Protein AF-A0A0F9RHP2-F1 (afdb_monomer_lite)

Organism: NCBI:txid412755

Sequence (117 aa):
MKATELRIGNLINNNAEVVGIVNGTVYVKPSERSIITSYRYDQLKPIPLTKEWLKKFGFVKSSQDERMWIDDTTGWFMIYEKDEYYKFSTSENVYGKQFNKVHQLQNLYFALTDEEL

Structure (mmCIF, N/CA/C/O backbone):
data_AF-A0A0F9RHP2-F1
#
_entry.id   AF-A0A0F9RHP2-F1
#
loop_
_atom_site.group_PDB
_atom_site.id
_atom_site.type_symbol
_atom_site.label_atom_id
_atom_site.label_alt_id
_atom_site.label_comp_id
_atom_site.label_asym_id
_atom_site.label_entity_id
_atom_site.label_seq_id
_atom_site.pdbx_PDB_ins_code
_atom_site.Cartn_x
_atom_site.Cartn_y
_atom_site.Cartn_z
_atom_site.occupancy
_atom_site.B_iso_or_equiv
_atom_site.auth_seq_id
_atom_site.auth_comp_id
_atom_site.auth_asym_id
_atom_site.auth_atom_id
_atom_site.pdbx_PDB_model_num
ATOM 1 N N . MET A 1 1 ? -6.113 -7.320 -13.273 1.00 50.62 1 MET A N 1
ATOM 2 C CA . MET A 1 1 ? -4.987 -7.460 -12.322 1.00 50.62 1 MET A CA 1
ATOM 3 C C . MET A 1 1 ? -5.539 -7.549 -10.917 1.00 50.62 1 MET A C 1
ATOM 5 O O . MET A 1 1 ? -6.521 -6.874 -10.630 1.00 50.62 1 MET A O 1
ATOM 9 N N . LYS A 1 2 ? -4.969 -8.400 -10.060 1.00 58.19 2 LYS A N 1
ATOM 10 C CA . LYS A 1 2 ? -5.366 -8.457 -8.644 1.00 58.19 2 LYS A CA 1
ATOM 11 C C . LYS A 1 2 ? -4.549 -7.435 -7.855 1.00 58.19 2 LYS A C 1
ATOM 13 O O . LYS A 1 2 ? -3.351 -7.328 -8.077 1.00 58.19 2 LYS A O 1
ATOM 18 N N . ALA A 1 3 ? -5.147 -6.772 -6.863 1.00 57.69 3 ALA A N 1
ATOM 19 C CA . ALA A 1 3 ? -4.438 -5.825 -5.985 1.00 57.69 3 ALA A CA 1
ATOM 20 C C . ALA A 1 3 ? -3.238 -6.444 -5.231 1.00 57.69 3 ALA A C 1
ATOM 22 O O . ALA A 1 3 ? -2.395 -5.740 -4.686 1.00 57.69 3 ALA A O 1
ATOM 23 N N . THR A 1 4 ? -3.139 -7.773 -5.198 1.00 65.75 4 THR A N 1
ATOM 24 C CA . THR A 1 4 ? -2.031 -8.510 -4.582 1.00 65.75 4 THR A CA 1
ATOM 25 C C . THR A 1 4 ? -0.810 -8.694 -5.488 1.00 65.75 4 THR A C 1
ATOM 27 O O . THR A 1 4 ? 0.231 -9.122 -4.992 1.00 65.75 4 THR A O 1
ATOM 30 N N . GLU A 1 5 ? -0.932 -8.425 -6.788 1.00 84.69 5 GLU A N 1
ATOM 31 C CA . GLU A 1 5 ? 0.122 -8.609 -7.796 1.00 84.69 5 GLU A CA 1
ATOM 32 C C . GLU A 1 5 ? 0.926 -7.317 -7.991 1.00 84.69 5 GLU A C 1
ATOM 34 O O . GLU A 1 5 ? 0.404 -6.225 -7.786 1.00 84.69 5 GLU A O 1
ATOM 39 N N . LEU A 1 6 ? 2.197 -7.422 -8.388 1.00 89.50 6 LEU A N 1
ATOM 40 C CA . LEU A 1 6 ? 2.977 -6.242 -8.772 1.00 89.50 6 LEU A CA 1
ATOM 41 C C . LEU A 1 6 ? 2.431 -5.626 -10.067 1.00 89.50 6 LEU A C 1
ATOM 43 O O . LEU A 1 6 ? 2.076 -6.346 -11.002 1.00 89.50 6 LEU A O 1
ATOM 47 N N . ARG A 1 7 ? 2.435 -4.294 -10.136 1.00 91.94 7 ARG A N 1
ATOM 48 C CA . ARG A 1 7 ? 2.105 -3.504 -11.327 1.00 91.94 7 ARG A CA 1
ATOM 49 C C . ARG A 1 7 ? 3.130 -2.410 -11.590 1.00 91.94 7 ARG A C 1
ATOM 51 O O . ARG A 1 7 ? 3.924 -2.074 -10.715 1.00 91.94 7 ARG A O 1
ATOM 58 N N . ILE A 1 8 ? 3.063 -1.838 -12.789 1.00 92.44 8 ILE A N 1
ATOM 59 C CA . ILE A 1 8 ? 3.741 -0.576 -13.109 1.00 92.44 8 ILE A CA 1
ATOM 60 C C . ILE A 1 8 ? 3.291 0.493 -12.101 1.00 92.44 8 ILE A C 1
ATOM 62 O O . ILE A 1 8 ? 2.106 0.529 -11.771 1.00 92.44 8 ILE A O 1
ATOM 66 N N . GLY A 1 9 ? 4.241 1.279 -11.588 1.00 90.88 9 GLY A N 1
ATOM 67 C CA . GLY A 1 9 ? 4.055 2.263 -10.512 1.00 90.88 9 GLY A CA 1
ATOM 68 C C . GLY A 1 9 ? 4.338 1.724 -9.101 1.00 90.88 9 GLY A C 1
ATOM 69 O O . GLY A 1 9 ? 4.542 2.490 -8.164 1.00 90.88 9 GLY A O 1
ATOM 70 N N . ASN A 1 10 ? 4.416 0.399 -8.902 1.00 94.12 10 ASN A N 1
ATOM 71 C CA . ASN A 1 10 ? 4.739 -0.144 -7.578 1.00 94.12 10 ASN A CA 1
ATOM 72 C C . ASN A 1 10 ? 6.207 0.055 -7.201 1.00 94.12 10 ASN A C 1
ATOM 74 O O . ASN A 1 10 ? 7.110 -0.141 -8.014 1.00 94.12 10 ASN A O 1
ATOM 78 N N . LEU A 1 11 ? 6.437 0.323 -5.917 1.00 92.75 11 LEU A N 1
ATOM 79 C CA . LEU A 1 11 ? 7.763 0.332 -5.320 1.00 92.75 11 LEU A CA 1
ATOM 80 C C . LEU A 1 11 ? 8.178 -1.084 -4.913 1.00 92.75 11 LEU A C 1
ATOM 82 O O . LEU A 1 11 ? 7.448 -1.822 -4.245 1.00 92.75 11 LEU A O 1
ATOM 86 N N . ILE A 1 12 ? 9.402 -1.437 -5.284 1.00 87.56 12 ILE A N 1
ATOM 87 C CA . ILE A 1 12 ? 10.088 -2.670 -4.899 1.00 87.56 12 ILE A CA 1
ATOM 88 C C . ILE A 1 12 ? 11.454 -2.337 -4.272 1.00 87.56 12 ILE A C 1
ATOM 90 O O . ILE A 1 12 ? 11.800 -1.164 -4.122 1.00 87.56 12 ILE A O 1
ATOM 94 N N . ASN A 1 13 ? 12.206 -3.364 -3.855 1.00 79.62 13 ASN A N 1
ATOM 95 C CA . ASN A 1 13 ? 13.530 -3.276 -3.215 1.00 79.62 13 ASN A CA 1
ATOM 96 C C . ASN A 1 13 ? 14.332 -2.000 -3.561 1.00 79.62 13 ASN A C 1
ATOM 98 O O . ASN A 1 13 ? 14.507 -1.672 -4.733 1.00 79.62 13 ASN A O 1
ATOM 102 N N . ASN A 1 14 ? 14.885 -1.334 -2.538 1.00 79.19 14 ASN A N 1
ATOM 103 C CA . ASN A 1 14 ? 15.657 -0.085 -2.663 1.00 79.19 14 ASN A CA 1
ATOM 104 C C . ASN A 1 14 ? 14.877 1.095 -3.277 1.00 79.19 14 ASN A C 1
ATOM 106 O O . ASN A 1 14 ? 15.471 1.926 -3.958 1.00 79.19 14 ASN A O 1
ATOM 110 N N . ASN A 1 15 ? 13.563 1.176 -3.038 1.00 81.00 15 ASN A N 1
ATOM 111 C CA . ASN A 1 15 ? 12.685 2.241 -3.546 1.00 81.00 15 ASN A CA 1
ATOM 112 C C . ASN A 1 15 ? 12.719 2.375 -5.078 1.00 81.00 15 ASN A C 1
ATOM 114 O O . ASN A 1 15 ? 12.613 3.478 -5.612 1.00 81.00 15 ASN A O 1
ATOM 118 N N . ALA A 1 16 ? 12.901 1.259 -5.785 1.00 88.06 16 ALA A N 1
ATOM 119 C CA . ALA A 1 16 ? 12.849 1.247 -7.236 1.00 88.06 16 ALA A CA 1
ATOM 120 C C . ALA A 1 16 ? 11.402 1.083 -7.703 1.00 88.06 16 ALA A C 1
ATOM 122 O O . ALA A 1 16 ? 10.675 0.224 -7.206 1.00 88.06 16 ALA A O 1
ATOM 123 N N . GLU A 1 17 ? 10.998 1.899 -8.665 1.00 92.00 17 GLU A N 1
ATOM 124 C CA . GLU A 1 17 ? 9.661 1.877 -9.244 1.00 92.00 17 GLU A CA 1
ATOM 125 C C . GLU A 1 17 ? 9.608 0.877 -10.397 1.00 92.00 17 GLU A C 1
ATOM 127 O O . GLU A 1 17 ? 10.498 0.856 -11.249 1.00 92.00 17 GLU A O 1
ATOM 132 N N . VAL A 1 18 ? 8.568 0.049 -10.449 1.00 93.25 18 VAL A N 1
ATOM 133 C CA . VAL A 1 18 ? 8.310 -0.827 -11.592 1.00 93.25 18 VAL A CA 1
ATOM 134 C C . VAL A 1 18 ? 7.840 0.007 -12.778 1.00 93.25 18 VAL A C 1
ATOM 136 O O . VAL A 1 18 ? 6.790 0.633 -12.723 1.00 93.25 18 VAL A O 1
ATOM 139 N N . VAL A 1 19 ? 8.584 -0.050 -13.880 1.00 94.06 19 VAL A N 1
ATOM 140 C CA . VAL A 1 19 ? 8.287 0.688 -15.120 1.00 94.06 19 VAL A CA 1
ATOM 141 C C . VAL A 1 19 ? 7.884 -0.225 -16.279 1.00 94.06 19 VAL A C 1
ATOM 143 O O . VAL A 1 19 ? 7.436 0.248 -17.318 1.00 94.06 19 VAL A O 1
ATOM 146 N N . GLY A 1 20 ? 8.018 -1.544 -16.120 1.00 93.81 20 GLY A N 1
ATOM 147 C CA . GLY A 1 20 ? 7.579 -2.506 -17.127 1.00 93.81 20 GLY A CA 1
ATOM 148 C C . GLY A 1 20 ? 7.620 -3.947 -16.635 1.00 93.81 20 GLY A C 1
ATOM 149 O O . GLY A 1 20 ? 8.433 -4.300 -15.782 1.00 93.81 20 GLY A O 1
ATOM 150 N N . ILE A 1 21 ? 6.751 -4.792 -17.188 1.00 93.00 21 ILE A N 1
ATOM 151 C CA . ILE A 1 21 ? 6.713 -6.232 -16.910 1.00 93.00 21 ILE A CA 1
ATOM 152 C C . ILE A 1 21 ? 6.506 -6.969 -18.237 1.00 93.00 21 ILE A C 1
ATOM 154 O O . ILE A 1 21 ? 5.489 -6.769 -18.895 1.00 93.00 21 ILE A O 1
ATOM 158 N N . VAL A 1 22 ? 7.457 -7.818 -18.636 1.00 93.75 22 VAL A N 1
ATOM 159 C CA . VAL A 1 22 ? 7.393 -8.599 -19.884 1.00 93.75 22 VAL A CA 1
ATOM 160 C C . VAL A 1 22 ? 7.888 -10.014 -19.615 1.00 93.75 22 VAL A C 1
ATOM 162 O O . VAL A 1 22 ? 9.007 -10.192 -19.148 1.00 93.75 22 VAL A O 1
ATOM 165 N N . ASN A 1 23 ? 7.069 -11.030 -19.905 1.00 91.38 23 ASN A N 1
ATOM 166 C CA . ASN A 1 23 ? 7.440 -12.452 -19.810 1.00 91.38 23 ASN A CA 1
ATOM 167 C C . ASN A 1 23 ? 8.113 -12.863 -18.479 1.00 91.38 23 ASN A C 1
ATOM 169 O O . ASN A 1 23 ? 9.048 -13.659 -18.464 1.00 91.38 23 ASN A O 1
ATOM 173 N N . GLY A 1 24 ? 7.650 -12.314 -17.349 1.00 87.88 24 GLY A N 1
ATOM 174 C CA . GLY A 1 24 ? 8.215 -12.601 -16.022 1.00 87.88 24 GLY A CA 1
ATOM 175 C C . GLY A 1 24 ? 9.492 -11.820 -15.679 1.00 87.88 24 GLY A C 1
ATOM 176 O O . GLY A 1 24 ? 10.048 -12.010 -14.598 1.00 87.88 24 GLY A O 1
ATOM 177 N N . THR A 1 25 ? 9.939 -10.922 -16.554 1.00 92.06 25 THR A N 1
ATOM 178 C CA . THR A 1 25 ? 10.976 -9.924 -16.280 1.00 92.06 25 THR A CA 1
ATOM 179 C C . THR A 1 25 ? 10.328 -8.611 -15.860 1.00 92.06 25 THR A C 1
ATOM 181 O O . THR A 1 25 ? 9.399 -8.134 -16.509 1.00 92.06 25 THR A O 1
ATOM 184 N N . VAL A 1 26 ? 10.827 -8.023 -14.776 1.00 92.94 26 VAL A N 1
ATOM 185 C CA . VAL A 1 26 ? 10.378 -6.746 -14.222 1.00 92.94 26 VAL A CA 1
ATOM 186 C C . VAL A 1 26 ? 11.478 -5.714 -14.427 1.00 92.94 26 VAL A C 1
ATOM 188 O O . VAL A 1 26 ? 12.607 -5.909 -13.976 1.00 92.94 26 VAL A O 1
ATOM 191 N N . TYR A 1 27 ? 11.145 -4.626 -15.107 1.00 93.38 27 TYR A N 1
ATOM 192 C CA . TYR A 1 27 ? 12.017 -3.483 -15.344 1.00 93.38 27 TYR A CA 1
ATOM 193 C C . TYR A 1 27 ? 11.729 -2.424 -14.302 1.00 93.38 27 TYR A C 1
ATOM 195 O O . TYR A 1 27 ? 10.565 -2.074 -14.090 1.00 93.38 27 TYR A O 1
ATOM 203 N N . VAL A 1 28 ? 12.777 -1.910 -13.666 1.00 91.69 28 VAL A N 1
ATOM 204 C CA . VAL A 1 28 ? 12.638 -0.928 -12.597 1.00 91.69 28 VAL A CA 1
ATOM 205 C C . VAL A 1 28 ? 13.551 0.268 -12.772 1.00 91.69 28 VAL A C 1
ATOM 207 O O . VAL A 1 28 ? 14.659 0.160 -13.301 1.00 91.69 28 VAL A O 1
ATOM 210 N N . LYS A 1 29 ? 13.076 1.412 -12.289 1.00 91.19 29 LYS A N 1
ATOM 211 C CA . LYS A 1 29 ? 13.799 2.675 -12.249 1.00 91.19 29 LYS A CA 1
ATOM 212 C C . LYS A 1 29 ? 14.092 3.028 -10.785 1.00 91.19 29 LYS A C 1
ATOM 214 O O . LYS A 1 29 ? 13.158 3.302 -10.033 1.00 91.19 29 LYS A O 1
ATOM 219 N N . PRO A 1 30 ? 15.359 2.994 -10.341 1.00 85.00 30 PRO A N 1
ATOM 220 C CA . PRO A 1 30 ? 15.718 3.422 -8.993 1.00 85.00 30 PRO A CA 1
ATOM 221 C C . PRO A 1 30 ? 15.447 4.916 -8.793 1.00 85.00 30 PRO A C 1
ATOM 223 O O . PRO A 1 30 ? 15.713 5.714 -9.689 1.00 85.00 30 PRO A O 1
ATOM 226 N N . SER A 1 31 ? 15.014 5.314 -7.596 1.00 76.44 31 SER A N 1
ATOM 227 C CA . SER A 1 31 ? 14.762 6.726 -7.264 1.00 76.44 31 SER A CA 1
ATOM 228 C C . SER A 1 31 ? 16.002 7.624 -7.394 1.00 76.44 31 SER A C 1
ATOM 230 O O . SER A 1 31 ? 15.881 8.811 -7.673 1.00 76.44 31 SER A O 1
ATOM 232 N N . GLU A 1 32 ? 17.201 7.062 -7.223 1.00 74.88 32 GLU A N 1
ATOM 233 C CA . GLU A 1 32 ? 18.474 7.803 -7.218 1.00 74.88 32 GLU A CA 1
ATOM 234 C C . GLU A 1 32 ? 19.298 7.640 -8.508 1.00 74.88 32 GLU A C 1
ATOM 236 O O . GLU A 1 32 ? 20.397 8.184 -8.615 1.00 74.88 32 GLU A O 1
ATOM 241 N N . ARG A 1 33 ? 18.828 6.857 -9.491 1.00 70.94 33 ARG A N 1
ATOM 242 C CA . ARG A 1 33 ? 19.597 6.560 -10.713 1.00 70.94 33 ARG A CA 1
ATOM 243 C C . ARG A 1 33 ? 18.724 6.618 -11.957 1.00 70.94 33 ARG A C 1
ATOM 245 O O . ARG A 1 33 ? 17.647 6.042 -12.002 1.00 70.94 33 ARG A O 1
ATOM 252 N N . SER A 1 34 ? 19.263 7.195 -13.027 1.00 74.12 34 SER A N 1
ATOM 253 C CA . SER A 1 34 ? 18.587 7.255 -14.333 1.00 74.12 34 SER A CA 1
ATOM 254 C C . SER A 1 34 ? 18.684 5.962 -15.154 1.00 74.12 34 SER A C 1
ATOM 256 O O . SER A 1 34 ? 18.233 5.934 -16.296 1.00 74.12 34 SER A O 1
ATOM 258 N N . ILE A 1 35 ? 19.293 4.900 -14.617 1.00 84.38 35 ILE A N 1
ATOM 259 C CA . ILE A 1 35 ? 19.509 3.642 -15.342 1.00 84.38 35 ILE A CA 1
ATOM 260 C C . ILE A 1 35 ? 18.416 2.649 -14.957 1.00 84.38 35 ILE A C 1
ATOM 262 O O . ILE A 1 35 ? 18.295 2.278 -13.790 1.00 84.38 35 ILE A O 1
ATOM 266 N N . ILE A 1 36 ? 17.661 2.196 -15.957 1.00 88.44 36 ILE A N 1
ATOM 267 C CA . ILE A 1 36 ? 16.694 1.110 -15.804 1.00 88.44 36 ILE A CA 1
ATOM 268 C C . ILE A 1 36 ? 17.457 -0.204 -15.636 1.00 88.44 36 ILE A C 1
ATOM 270 O O . ILE A 1 36 ? 18.333 -0.535 -16.437 1.00 88.44 36 ILE A O 1
ATOM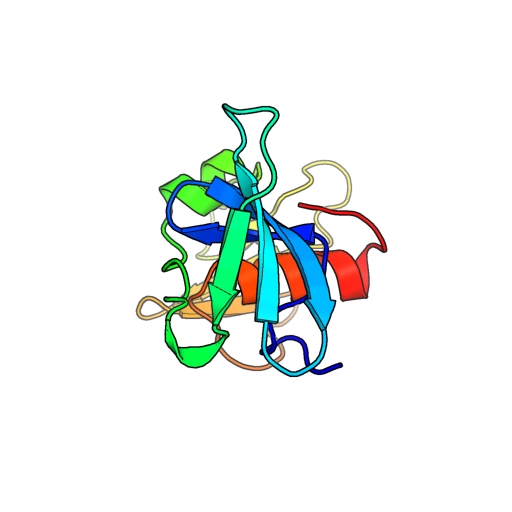 274 N N . THR A 1 37 ? 17.107 -0.967 -14.606 1.00 90.56 37 THR A N 1
ATOM 275 C CA . THR A 1 37 ? 17.603 -2.330 -14.396 1.00 90.56 37 THR A CA 1
ATOM 276 C C . THR A 1 37 ? 16.458 -3.325 -14.515 1.00 90.56 37 THR A C 1
ATOM 278 O O . THR A 1 37 ? 15.286 -2.949 -14.529 1.00 90.56 37 THR A O 1
ATOM 281 N N . SER A 1 38 ? 16.783 -4.611 -14.648 1.00 91.12 38 SER A N 1
ATOM 282 C CA . SER A 1 38 ? 15.771 -5.661 -14.742 1.00 91.12 38 SER A CA 1
ATOM 283 C C . SER A 1 38 ? 16.057 -6.797 -13.773 1.00 91.12 38 SER A C 1
ATOM 285 O O . SER A 1 38 ? 17.215 -7.132 -13.520 1.00 91.12 38 SER A O 1
ATOM 287 N N . TYR A 1 39 ? 14.985 -7.380 -13.252 1.00 89.38 39 TYR A N 1
ATOM 288 C CA . TYR A 1 39 ? 15.000 -8.527 -12.355 1.00 89.38 39 TYR A CA 1
ATOM 289 C C . TYR A 1 39 ? 14.022 -9.570 -12.873 1.00 89.38 39 TYR A C 1
ATOM 291 O O . TYR A 1 39 ? 13.010 -9.237 -13.494 1.00 89.38 39 TYR A O 1
ATOM 299 N N . ARG A 1 40 ? 14.278 -10.845 -12.591 1.00 90.88 40 ARG A N 1
ATOM 300 C CA . ARG A 1 40 ? 13.219 -11.844 -12.732 1.00 90.88 40 ARG A CA 1
ATOM 301 C C . ARG A 1 40 ? 12.200 -11.649 -11.610 1.00 90.88 40 ARG A C 1
ATOM 303 O O . ARG A 1 40 ? 12.566 -11.306 -10.488 1.00 90.88 40 ARG A O 1
ATOM 310 N N . TYR A 1 41 ? 10.927 -11.888 -11.901 1.00 87.25 41 TYR A N 1
ATOM 311 C CA . TYR A 1 41 ? 9.840 -11.735 -10.932 1.00 87.25 41 TYR A CA 1
ATOM 312 C C . TYR A 1 41 ? 10.070 -12.565 -9.657 1.00 87.25 41 TYR A C 1
ATOM 314 O O . TYR A 1 41 ? 9.828 -12.088 -8.554 1.00 87.25 41 TYR A O 1
ATOM 322 N N . ASP A 1 42 ? 10.609 -13.779 -9.803 1.00 87.31 42 ASP A N 1
ATOM 323 C CA . ASP A 1 42 ? 10.944 -14.695 -8.702 1.00 87.31 42 ASP A CA 1
ATOM 324 C C . ASP A 1 42 ? 12.091 -14.200 -7.796 1.00 87.31 42 ASP A C 1
ATOM 326 O O . ASP A 1 42 ? 12.255 -14.695 -6.681 1.00 87.31 42 ASP A O 1
ATOM 330 N N . GLN A 1 43 ? 12.861 -13.200 -8.232 1.00 86.88 43 GLN A N 1
ATOM 331 C CA . GLN A 1 43 ? 13.931 -12.579 -7.446 1.00 86.88 43 GLN A CA 1
ATOM 332 C C . GLN A 1 43 ? 13.442 -11.384 -6.621 1.00 86.88 43 GLN A C 1
ATOM 334 O O . GLN A 1 43 ? 14.154 -10.910 -5.729 1.00 86.88 43 GLN A O 1
ATOM 339 N N . LEU A 1 44 ? 12.243 -10.872 -6.911 1.00 86.38 44 LEU A N 1
ATOM 340 C CA . LEU A 1 44 ? 11.700 -9.716 -6.219 1.00 86.38 44 LEU A CA 1
ATOM 341 C C . LEU A 1 44 ? 11.140 -10.112 -4.859 1.00 86.38 44 LEU A C 1
ATOM 343 O O . LEU A 1 44 ? 10.373 -11.062 -4.716 1.00 86.38 44 LEU A O 1
ATOM 347 N N . LYS A 1 45 ? 11.508 -9.329 -3.844 1.00 82.88 45 LYS A N 1
ATOM 348 C CA . LYS A 1 45 ? 10.967 -9.470 -2.494 1.00 82.88 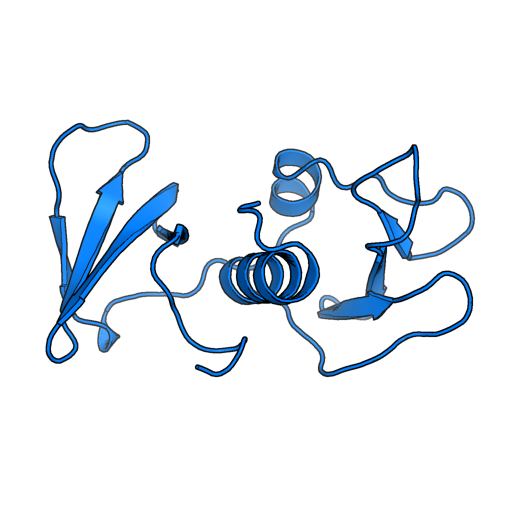45 LYS A CA 1
ATOM 349 C C . LYS A 1 45 ? 9.989 -8.325 -2.234 1.00 82.88 45 LYS A C 1
ATOM 351 O O . LYS A 1 45 ? 10.366 -7.169 -2.421 1.00 82.88 45 LYS A O 1
ATOM 356 N N . PRO A 1 46 ? 8.749 -8.616 -1.807 1.00 86.38 46 PRO A N 1
ATOM 357 C CA . PRO A 1 46 ? 7.814 -7.580 -1.390 1.00 86.38 46 PRO A CA 1
ATOM 358 C C . PRO A 1 46 ? 8.364 -6.764 -0.218 1.00 86.38 46 PRO A C 1
ATOM 360 O O . PRO A 1 46 ? 8.852 -7.341 0.757 1.00 86.38 46 PRO A O 1
ATOM 363 N N . ILE A 1 47 ? 8.220 -5.439 -0.277 1.00 92.31 47 ILE A N 1
ATOM 364 C CA . ILE A 1 47 ? 8.589 -4.553 0.830 1.00 92.31 47 ILE A CA 1
ATOM 365 C C . ILE A 1 47 ? 7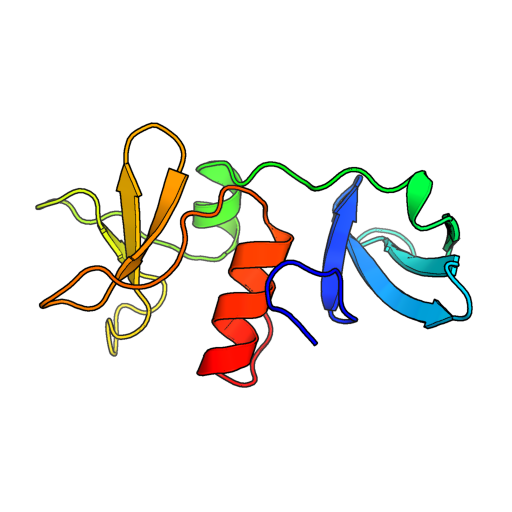.527 -4.679 1.937 1.00 92.31 47 ILE A C 1
ATOM 367 O O . ILE A 1 47 ? 6.343 -4.463 1.654 1.00 92.31 47 ILE A O 1
ATOM 371 N N . PRO A 1 48 ? 7.897 -5.027 3.185 1.00 93.56 48 PRO A N 1
ATOM 372 C CA . PRO A 1 48 ? 6.974 -4.969 4.315 1.00 93.56 48 PRO A CA 1
ATOM 373 C C . PRO A 1 48 ? 6.433 -3.551 4.520 1.00 93.56 48 PRO A C 1
ATOM 375 O O . PRO A 1 48 ? 7.190 -2.582 4.485 1.00 93.56 48 PRO A O 1
ATOM 378 N N . LEU A 1 49 ? 5.129 -3.432 4.755 1.00 94.31 49 LEU A N 1
ATOM 379 C CA . LEU A 1 49 ? 4.482 -2.163 5.060 1.00 94.31 49 LEU A CA 1
ATOM 380 C C . LEU A 1 49 ? 4.720 -1.810 6.531 1.00 94.31 49 LEU A C 1
ATOM 382 O O . LEU A 1 49 ? 4.086 -2.364 7.427 1.00 94.31 49 LEU A O 1
ATOM 386 N N . THR A 1 50 ? 5.662 -0.902 6.774 1.00 93.38 50 THR A N 1
ATOM 387 C CA . THR A 1 50 ? 5.994 -0.403 8.114 1.00 93.38 50 THR A CA 1
ATOM 388 C C . THR A 1 50 ? 5.325 0.946 8.378 1.00 93.38 50 THR A C 1
ATOM 390 O O . THR A 1 50 ? 4.890 1.634 7.455 1.00 93.38 50 THR A O 1
ATOM 393 N N . LYS A 1 51 ? 5.306 1.375 9.644 1.00 91.38 51 LYS A N 1
ATOM 394 C CA . LYS A 1 51 ? 4.806 2.707 10.029 1.00 91.38 51 LYS A CA 1
ATOM 395 C C . LYS A 1 51 ? 5.572 3.846 9.354 1.00 91.38 51 LYS A C 1
ATOM 397 O O . LYS A 1 51 ? 4.978 4.866 9.030 1.00 91.38 51 LYS A O 1
ATOM 402 N N . GLU A 1 52 ? 6.863 3.658 9.086 1.00 93.25 52 GLU A N 1
ATOM 403 C CA . GLU A 1 52 ? 7.675 4.645 8.364 1.00 93.25 52 GLU A CA 1
ATOM 404 C C . GLU A 1 52 ? 7.259 4.782 6.896 1.00 93.25 52 GLU A C 1
ATOM 406 O O . GLU A 1 52 ? 7.240 5.891 6.368 1.00 93.25 52 GLU A O 1
ATOM 411 N N . TRP A 1 53 ? 6.842 3.689 6.250 1.00 93.69 53 TRP A N 1
ATOM 412 C CA . TRP A 1 53 ? 6.253 3.764 4.911 1.00 93.69 53 TRP A CA 1
ATOM 413 C C . TRP A 1 53 ? 4.932 4.524 4.909 1.00 93.69 53 TRP A C 1
ATOM 415 O O . TRP A 1 53 ? 4.733 5.383 4.060 1.00 93.69 53 TRP A O 1
ATOM 425 N N . LEU A 1 54 ? 4.059 4.256 5.881 1.00 93.56 54 LEU A N 1
ATOM 426 C CA . LEU A 1 54 ? 2.782 4.960 6.009 1.00 93.56 54 LEU A CA 1
ATOM 427 C C . LEU A 1 54 ? 2.982 6.468 6.171 1.00 93.56 54 LEU A C 1
ATOM 429 O O . LEU A 1 54 ? 2.383 7.237 5.429 1.00 93.56 54 LEU A O 1
ATOM 433 N N . LYS A 1 55 ? 3.895 6.888 7.056 1.00 92.38 55 LYS A N 1
ATOM 434 C CA . LYS A 1 55 ? 4.264 8.305 7.206 1.00 92.38 55 LYS A CA 1
ATOM 435 C C . LYS A 1 55 ? 4.822 8.897 5.912 1.00 92.38 55 LYS A C 1
ATOM 437 O O . LYS A 1 55 ? 4.469 10.015 5.559 1.00 92.38 55 LYS A O 1
ATOM 442 N N . LYS A 1 56 ? 5.683 8.158 5.200 1.00 91.75 56 LYS A N 1
ATOM 443 C CA . LYS A 1 56 ? 6.263 8.602 3.923 1.00 91.75 56 LYS A CA 1
ATOM 444 C C . LYS A 1 56 ? 5.195 8.826 2.850 1.00 91.75 56 LYS A C 1
ATOM 446 O O . LYS A 1 56 ? 5.333 9.754 2.065 1.00 91.75 56 LYS A O 1
ATOM 451 N N . PHE A 1 57 ? 4.146 8.009 2.848 1.00 92.00 57 PHE A N 1
ATOM 452 C CA . PHE A 1 57 ? 2.984 8.166 1.976 1.00 92.00 57 PHE A CA 1
ATOM 453 C C . PHE A 1 57 ? 1.978 9.212 2.477 1.00 92.00 57 PHE A C 1
ATOM 455 O O . PHE A 1 57 ? 0.944 9.389 1.858 1.00 92.00 57 PHE A O 1
ATOM 462 N N . GLY A 1 58 ? 2.241 9.898 3.593 1.00 91.06 58 GLY A N 1
ATOM 463 C CA . GLY A 1 58 ? 1.349 10.935 4.114 1.00 91.06 58 GLY A CA 1
ATOM 464 C C . GLY A 1 58 ? 0.213 10.425 5.001 1.00 91.06 58 GLY A C 1
ATOM 465 O O . GLY A 1 58 ? -0.656 11.208 5.366 1.00 91.06 58 GLY A O 1
ATOM 466 N N . PHE A 1 59 ? 0.211 9.149 5.406 1.00 92.19 59 PHE A N 1
ATOM 467 C CA . PHE A 1 59 ? -0.784 8.671 6.365 1.00 92.19 59 PHE A CA 1
ATOM 468 C C . PHE A 1 59 ? -0.540 9.247 7.762 1.00 92.19 59 PHE A C 1
ATOM 470 O O . PHE A 1 59 ? 0.551 9.126 8.331 1.00 92.19 59 PHE A O 1
ATOM 477 N N . VAL A 1 60 ? -1.606 9.767 8.358 1.00 90.31 60 VAL A N 1
ATOM 478 C CA . VAL A 1 60 ? -1.666 10.272 9.727 1.00 90.31 60 VAL A CA 1
ATOM 479 C C . VAL A 1 60 ? -2.493 9.311 10.576 1.00 90.31 60 VAL A C 1
ATOM 481 O O . VAL A 1 60 ? -3.523 8.799 10.139 1.00 90.31 60 VAL A O 1
ATOM 484 N N . LYS A 1 61 ? -2.020 9.025 11.794 1.00 88.19 61 LYS A N 1
ATOM 485 C CA . LYS A 1 61 ? -2.733 8.159 12.739 1.00 88.19 61 LYS A CA 1
ATOM 486 C C . LYS A 1 61 ? -3.782 8.956 13.514 1.00 88.19 61 LYS A C 1
ATOM 488 O O . LYS A 1 61 ? -3.480 10.022 14.048 1.00 88.19 61 LYS A O 1
ATOM 493 N N . SER A 1 62 ? -4.973 8.381 13.631 1.00 83.44 62 SER A N 1
ATOM 494 C CA . SER A 1 62 ? -6.035 8.858 14.510 1.00 83.44 62 SER A CA 1
ATOM 495 C C . SER A 1 62 ? -5.591 8.896 15.969 1.00 83.44 62 SER A C 1
ATOM 497 O O . SER A 1 62 ? -4.942 7.976 16.465 1.00 83.44 62 SER A O 1
ATOM 499 N N . SER A 1 63 ? -5.978 9.945 16.694 1.00 82.31 63 SER A N 1
ATOM 500 C CA . SER A 1 63 ? -5.803 10.002 18.150 1.00 82.31 63 SER A CA 1
ATOM 501 C C . SER A 1 63 ? -6.882 9.227 18.914 1.00 82.31 63 SER A C 1
ATOM 503 O O . SER A 1 63 ? -6.739 9.023 20.118 1.00 82.31 63 SER A O 1
ATOM 505 N N . GLN A 1 64 ? -7.958 8.813 18.237 1.00 80.19 64 GLN A N 1
ATOM 506 C CA . GLN A 1 64 ? -9.149 8.235 18.867 1.00 80.19 64 GLN A CA 1
ATOM 507 C C . GLN A 1 64 ? -9.260 6.719 18.671 1.00 80.19 64 GLN A C 1
ATOM 509 O O . GLN A 1 64 ? -9.943 6.054 19.447 1.00 80.19 64 GLN A O 1
ATOM 514 N N . ASP A 1 65 ? -8.608 6.163 17.648 1.00 82.44 65 ASP A N 1
ATOM 515 C CA . ASP A 1 65 ? -8.687 4.745 17.298 1.00 82.44 65 ASP A CA 1
ATOM 516 C C . ASP A 1 65 ? -7.442 4.255 16.527 1.00 82.44 65 ASP A C 1
ATOM 518 O O . ASP A 1 65 ? -6.4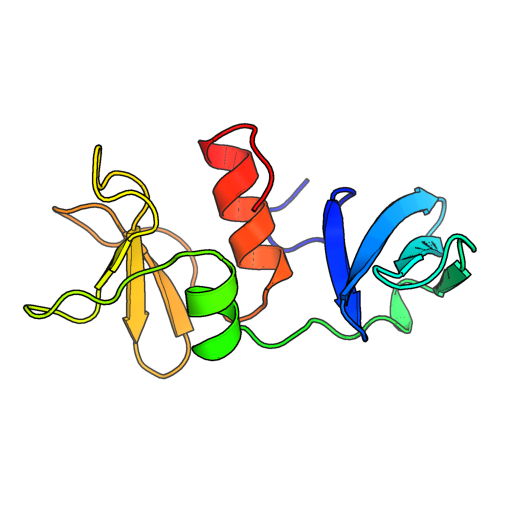51 4.966 16.366 1.00 82.44 65 ASP A O 1
ATOM 522 N N . GLU A 1 66 ? -7.481 3.004 16.058 1.00 85.25 66 GLU A N 1
ATOM 523 C CA . GLU A 1 66 ? -6.409 2.379 15.266 1.00 85.25 66 GLU A CA 1
ATOM 524 C C . GLU A 1 66 ? -6.522 2.668 13.755 1.00 85.25 66 GLU A C 1
ATOM 526 O O . GLU A 1 66 ? -5.973 1.929 12.930 1.00 85.25 66 GLU A O 1
ATOM 531 N N . ARG A 1 67 ? -7.265 3.711 13.357 1.00 86.88 67 ARG A N 1
ATOM 532 C CA . ARG A 1 67 ? -7.363 4.117 11.951 1.00 86.88 67 ARG A CA 1
ATOM 533 C C . ARG A 1 67 ? -6.257 5.096 11.579 1.00 86.88 67 ARG A C 1
ATOM 535 O O . ARG A 1 67 ? -5.744 5.859 12.399 1.00 86.88 67 ARG A O 1
ATOM 542 N N . MET A 1 68 ? -5.909 5.080 10.301 1.00 88.94 68 MET A N 1
ATOM 543 C CA . MET A 1 68 ? -5.013 6.038 9.671 1.00 88.94 68 MET A CA 1
ATOM 544 C C . MET A 1 68 ? -5.651 6.535 8.378 1.00 88.94 68 MET A C 1
ATOM 546 O O . MET A 1 68 ? -6.270 5.742 7.668 1.00 88.94 68 MET A O 1
ATOM 550 N N . TRP A 1 69 ? -5.482 7.812 8.058 1.00 88.81 69 TRP A N 1
ATOM 551 C CA . TRP A 1 69 ? -5.984 8.435 6.829 1.00 88.81 69 TRP A CA 1
ATOM 552 C C . TRP A 1 69 ? -4.857 9.184 6.120 1.00 88.81 69 TRP A C 1
ATOM 554 O O . TRP A 1 69 ? -3.877 9.550 6.758 1.00 88.81 69 TRP A O 1
ATOM 564 N N . ILE A 1 70 ? -4.985 9.391 4.812 1.00 82.56 70 ILE A N 1
ATOM 565 C CA . ILE A 1 70 ? -3.987 10.096 3.983 1.00 82.56 70 ILE A CA 1
ATOM 566 C C . ILE A 1 70 ? -4.420 11.512 3.573 1.00 82.56 70 ILE A C 1
ATOM 568 O O . ILE A 1 70 ? -3.579 12.337 3.238 1.00 82.56 70 ILE A O 1
ATOM 572 N N . ASP A 1 71 ? -5.715 11.821 3.645 1.00 72.19 71 ASP A N 1
ATOM 573 C CA . ASP A 1 71 ? -6.247 13.146 3.323 1.00 72.19 71 ASP A CA 1
ATOM 574 C C . ASP A 1 71 ? -7.087 13.686 4.485 1.00 72.19 71 ASP A C 1
ATOM 576 O O . ASP A 1 71 ? -8.134 13.122 4.814 1.00 72.19 71 ASP A O 1
ATOM 580 N N . ASP A 1 72 ? -6.636 14.794 5.075 1.00 62.06 72 ASP A N 1
ATOM 581 C CA . ASP A 1 72 ? -7.348 15.525 6.131 1.00 62.06 72 ASP A CA 1
ATOM 582 C C . ASP A 1 72 ? -8.645 16.179 5.616 1.00 62.06 72 ASP A C 1
ATOM 584 O O . ASP A 1 72 ? -9.530 16.514 6.404 1.00 62.06 72 ASP A O 1
ATOM 588 N N . THR A 1 73 ? -8.767 16.378 4.299 1.00 58.25 73 THR A N 1
ATOM 589 C CA . THR A 1 73 ? -9.846 17.162 3.683 1.00 58.25 73 THR A CA 1
ATOM 590 C C . THR A 1 73 ? -11.113 16.344 3.476 1.00 58.25 73 THR A C 1
ATOM 592 O O . THR A 1 73 ? -12.216 16.837 3.713 1.00 58.25 73 THR A O 1
ATOM 595 N N . THR A 1 74 ? -10.978 15.092 3.036 1.00 63.47 74 THR A N 1
ATOM 596 C CA . THR A 1 74 ? -12.130 14.223 2.755 1.00 63.47 74 THR A CA 1
ATOM 597 C C . THR A 1 74 ? -12.172 12.966 3.621 1.00 63.47 74 THR A C 1
ATOM 599 O O . THR A 1 74 ? -13.235 12.357 3.735 1.00 63.47 74 THR A O 1
ATOM 602 N N . GLY A 1 75 ? -11.055 12.571 4.254 1.00 66.00 75 GLY A N 1
ATOM 603 C CA . GLY A 1 75 ? -10.992 11.441 5.189 1.00 66.00 75 GLY A CA 1
ATOM 604 C C . GLY A 1 75 ? -11.463 10.102 4.612 1.00 66.00 75 GLY A C 1
ATOM 605 O O . GLY A 1 75 ? -11.739 9.176 5.364 1.00 66.00 75 GLY A O 1
ATOM 606 N N . TRP A 1 76 ? -11.615 9.990 3.291 1.00 76.81 76 TRP A N 1
ATOM 607 C CA . TRP A 1 76 ? -12.328 8.882 2.655 1.00 76.81 76 TRP A CA 1
ATOM 608 C C . TRP A 1 76 ? -11.480 7.617 2.528 1.00 76.81 76 TRP A C 1
ATOM 610 O O . TRP A 1 76 ? -12.002 6.504 2.623 1.00 76.81 76 TRP A O 1
ATOM 620 N N . PHE A 1 77 ? -10.170 7.783 2.334 1.00 88.19 77 PHE A N 1
ATOM 621 C CA . PHE A 1 77 ? -9.230 6.681 2.253 1.00 88.19 77 PHE A CA 1
ATOM 622 C C . PHE A 1 77 ? -8.614 6.447 3.629 1.00 88.19 77 PHE A C 1
ATOM 624 O O . PHE A 1 77 ? -7.667 7.127 4.036 1.00 88.19 77 PHE A O 1
ATOM 631 N N . MET A 1 78 ? -9.160 5.463 4.342 1.00 90.94 78 MET A N 1
ATOM 632 C CA . MET A 1 78 ? -8.638 5.029 5.630 1.00 90.94 78 MET A CA 1
ATOM 633 C C . MET A 1 78 ? -8.153 3.590 5.585 1.00 90.94 78 MET A C 1
ATOM 635 O O . MET A 1 78 ? -8.663 2.732 4.860 1.00 90.94 78 MET A O 1
ATOM 639 N N . ILE A 1 79 ? -7.173 3.315 6.434 1.00 93.38 79 ILE A N 1
ATOM 640 C CA . ILE A 1 79 ? -6.730 1.966 6.750 1.00 93.38 79 ILE A CA 1
ATOM 641 C C . ILE A 1 79 ? -6.834 1.738 8.254 1.00 93.38 79 ILE A C 1
ATOM 643 O O . ILE A 1 79 ? -6.652 2.655 9.047 1.00 93.38 79 ILE A O 1
ATOM 647 N N . TYR A 1 80 ? -7.144 0.510 8.644 1.00 92.69 80 TYR A N 1
ATOM 648 C CA . TYR A 1 80 ? -7.227 0.083 10.037 1.00 92.69 80 TYR A CA 1
ATOM 649 C C . TYR A 1 80 ? -6.066 -0.861 10.354 1.00 92.69 80 TYR A C 1
ATOM 651 O O . TYR A 1 80 ? -5.891 -1.860 9.648 1.00 92.69 80 TYR A O 1
ATOM 659 N N . GLU A 1 81 ? -5.285 -0.544 11.389 1.00 91.06 81 GLU A N 1
ATOM 660 C CA . GLU A 1 81 ? -4.164 -1.357 11.878 1.00 91.06 81 GLU A CA 1
ATOM 661 C C . GLU A 1 81 ? -4.657 -2.376 12.919 1.00 91.06 81 GLU A C 1
ATOM 663 O O . GLU A 1 81 ? -5.323 -2.020 13.891 1.00 91.06 81 GLU A O 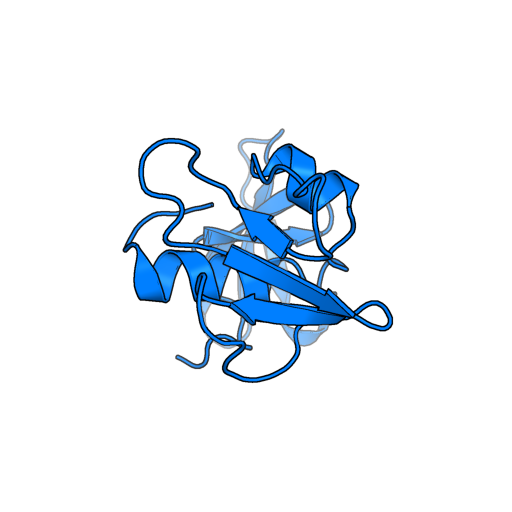1
ATOM 668 N N . LYS A 1 82 ? -4.320 -3.660 12.739 1.00 86.25 82 LYS A N 1
ATOM 669 C CA . LYS A 1 82 ? -4.536 -4.704 13.752 1.00 86.25 82 LYS A CA 1
ATOM 670 C C . LYS A 1 82 ? -3.578 -5.877 13.572 1.00 86.25 82 LYS A C 1
ATOM 672 O O . LYS A 1 82 ? -3.475 -6.422 12.474 1.00 86.25 82 LYS A O 1
ATOM 677 N N . ASP A 1 83 ? -2.943 -6.300 14.666 1.00 85.69 83 ASP A N 1
ATOM 678 C CA . ASP A 1 83 ? -2.066 -7.480 14.733 1.00 85.69 83 ASP A CA 1
ATOM 679 C C . ASP A 1 83 ? -0.964 -7.490 13.647 1.00 85.69 83 ASP A C 1
ATOM 681 O O . ASP A 1 83 ? -0.705 -8.520 13.037 1.00 85.69 83 ASP A O 1
ATOM 685 N N . GLU A 1 84 ? -0.337 -6.335 13.374 1.00 83.19 84 GLU A N 1
ATOM 686 C CA . GLU A 1 84 ? 0.674 -6.121 12.309 1.00 83.19 84 GLU A CA 1
ATOM 687 C C . GLU A 1 84 ? 0.158 -6.213 10.856 1.00 83.19 84 GLU A C 1
ATOM 689 O O . GLU A 1 84 ? 0.939 -6.226 9.899 1.00 83.19 84 GLU A O 1
ATOM 694 N N . TYR A 1 85 ? -1.162 -6.229 10.667 1.00 89.88 85 TYR A N 1
ATOM 695 C CA . TYR A 1 85 ? -1.806 -6.158 9.358 1.00 89.88 85 TYR A CA 1
ATOM 696 C C . TYR A 1 85 ? -2.667 -4.906 9.222 1.00 89.88 85 TYR A C 1
ATOM 698 O O . TYR A 1 85 ? -3.113 -4.311 10.202 1.00 89.88 85 TYR A O 1
ATOM 706 N N . TYR A 1 86 ? -2.957 -4.561 7.971 1.00 93.75 86 TYR A N 1
ATOM 707 C CA . TYR A 1 86 ? -3.824 -3.453 7.604 1.00 93.75 86 TYR A CA 1
ATOM 708 C C . TYR A 1 86 ? -5.039 -3.952 6.830 1.00 93.75 86 TYR A C 1
ATOM 710 O O . TYR A 1 86 ? -4.984 -4.968 6.130 1.00 93.75 86 TYR A O 1
ATOM 718 N N . LYS A 1 87 ? -6.148 -3.228 6.952 1.00 94.19 87 LYS A N 1
ATOM 719 C CA . LYS A 1 87 ? -7.356 -3.400 6.136 1.00 94.19 87 LYS A CA 1
ATOM 720 C C . 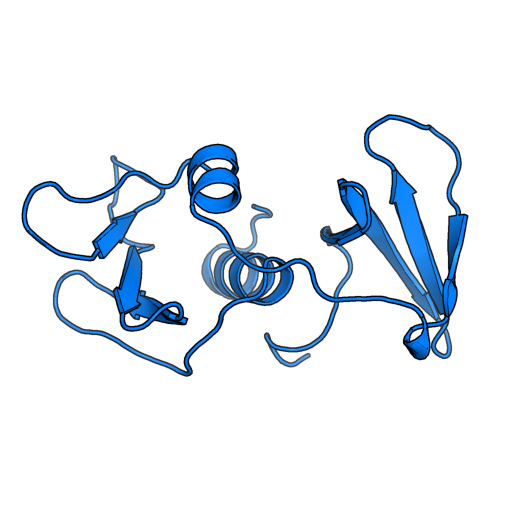LYS A 1 87 ? -7.841 -2.050 5.643 1.00 94.19 87 LYS A C 1
ATOM 722 O O . LYS A 1 87 ? -7.617 -1.049 6.313 1.00 94.19 87 LYS A O 1
ATOM 727 N N . PHE A 1 88 ? -8.544 -2.038 4.514 1.00 92.06 88 PHE A N 1
ATOM 728 C CA . PHE A 1 88 ? -9.277 -0.848 4.097 1.00 92.06 88 PHE A CA 1
ATOM 729 C C . PHE A 1 88 ? -10.372 -0.537 5.117 1.00 92.06 88 PHE A C 1
ATOM 731 O O . PHE A 1 88 ? -11.020 -1.451 5.632 1.00 92.06 88 PHE A O 1
ATOM 738 N N . SER A 1 89 ? -10.598 0.736 5.399 1.00 89.94 89 SER A N 1
ATOM 739 C CA . SER A 1 89 ? -11.652 1.191 6.295 1.00 89.94 89 SER A CA 1
ATOM 740 C C . SER A 1 89 ? -12.331 2.415 5.703 1.00 89.94 89 SER A C 1
ATOM 742 O O . SER A 1 89 ? -11.705 3.228 5.034 1.00 89.94 89 SER A O 1
ATOM 744 N N . THR A 1 90 ? -13.610 2.564 6.011 1.00 83.88 90 THR A N 1
ATOM 745 C CA . THR A 1 90 ? -14.300 3.853 6.028 1.00 83.88 90 THR A CA 1
ATOM 746 C C . THR A 1 90 ? -14.527 4.265 7.486 1.00 83.88 90 THR A C 1
ATOM 748 O O . THR A 1 90 ? -14.114 3.554 8.412 1.00 83.88 90 THR A O 1
ATOM 751 N N . SER A 1 91 ? -15.140 5.428 7.710 1.00 79.50 91 SER A N 1
ATOM 752 C CA . SER A 1 91 ? -15.435 5.942 9.055 1.00 79.50 91 SER A CA 1
ATOM 753 C C . SER A 1 91 ? -16.363 4.993 9.816 1.00 79.50 91 SER A C 1
ATOM 755 O O . SER A 1 91 ? -16.269 4.846 11.033 1.00 79.50 91 SER A O 1
ATOM 757 N N . GLU A 1 92 ? -17.216 4.289 9.077 1.00 80.75 92 GLU A N 1
ATOM 758 C CA . GLU A 1 92 ? -18.249 3.414 9.616 1.00 80.75 92 GLU A CA 1
ATOM 759 C C . GLU A 1 92 ? -17.784 1.963 9.764 1.00 80.75 92 GLU A C 1
ATOM 761 O O . GLU A 1 92 ? -18.147 1.303 10.732 1.00 80.75 92 GLU A O 1
ATOM 766 N N . ASN A 1 93 ? -16.981 1.445 8.827 1.00 86.25 93 ASN A N 1
ATOM 767 C CA . ASN A 1 93 ? -16.737 0.003 8.711 1.00 86.25 93 ASN A CA 1
ATOM 768 C C . ASN A 1 93 ? -15.336 -0.339 8.187 1.00 86.25 93 ASN A C 1
ATOM 770 O O . ASN A 1 93 ? -14.689 0.463 7.522 1.00 86.25 93 ASN A O 1
ATOM 774 N N . VAL A 1 94 ? -14.889 -1.572 8.452 1.00 88.31 94 VAL A N 1
ATOM 775 C CA . VAL A 1 94 ? -13.618 -2.134 7.960 1.00 88.31 94 VAL A CA 1
ATOM 776 C C . VAL A 1 94 ? -13.911 -3.208 6.911 1.00 88.31 94 VAL A C 1
ATOM 778 O O . VAL A 1 94 ? -14.681 -4.134 7.166 1.00 88.31 94 VAL A O 1
ATOM 781 N N . TYR A 1 95 ? -13.264 -3.126 5.750 1.00 87.94 95 TYR A N 1
ATOM 782 C CA . TYR A 1 95 ? -13.550 -3.960 4.584 1.00 87.94 95 TYR A CA 1
ATOM 783 C C . TYR A 1 95 ? -12.309 -4.675 4.038 1.00 87.94 95 TYR A C 1
ATOM 785 O O . TYR A 1 95 ? -11.159 -4.304 4.276 1.00 87.94 95 TYR A O 1
ATOM 793 N N . GLY A 1 96 ? -12.567 -5.699 3.222 1.00 85.00 96 GLY A N 1
ATOM 794 C CA . GLY A 1 96 ? -11.553 -6.333 2.387 1.00 85.00 96 GLY A CA 1
ATOM 795 C C . GLY A 1 96 ? -10.610 -7.294 3.116 1.00 85.00 96 GLY A C 1
ATOM 796 O O . GLY A 1 96 ? -10.805 -7.685 4.272 1.00 85.00 96 GLY A O 1
ATOM 797 N N . LYS A 1 97 ? -9.588 -7.736 2.376 1.00 88.31 97 LYS A N 1
ATOM 798 C CA . LYS A 1 97 ? -8.551 -8.650 2.868 1.00 88.31 97 LYS A CA 1
ATOM 799 C C . LYS A 1 97 ? -7.476 -7.887 3.638 1.00 88.31 97 LYS A C 1
ATOM 801 O O . LYS A 1 97 ? -7.198 -6.731 3.339 1.00 88.31 97 LYS A O 1
ATOM 806 N N . GLN A 1 98 ? -6.850 -8.575 4.590 1.00 92.75 98 GLN A N 1
ATOM 807 C CA . GLN A 1 98 ? -5.653 -8.073 5.259 1.00 92.75 98 GLN A CA 1
ATOM 808 C C . GLN A 1 98 ? -4.494 -7.944 4.269 1.00 92.75 98 GLN A C 1
ATOM 810 O O . GLN A 1 98 ? -4.320 -8.797 3.394 1.00 92.75 98 GLN A O 1
ATOM 815 N N . PHE A 1 99 ? -3.687 -6.906 4.443 1.00 93.38 99 PHE A N 1
ATOM 816 C CA . PHE A 1 99 ? -2.454 -6.686 3.700 1.00 93.38 99 PHE A CA 1
ATOM 817 C C . PHE A 1 99 ? -1.347 -6.178 4.626 1.00 93.38 99 PHE A C 1
ATOM 819 O O . PHE A 1 99 ? -1.611 -5.598 5.676 1.00 93.38 99 PHE A O 1
ATOM 826 N N . ASN A 1 100 ? -0.095 -6.433 4.250 1.00 94.62 100 ASN A N 1
ATOM 827 C CA . ASN A 1 100 ? 1.079 -6.000 5.016 1.00 94.62 100 ASN A CA 1
ATOM 828 C C . ASN A 1 100 ? 2.297 -5.700 4.132 1.00 94.62 100 ASN A C 1
ATOM 830 O O . ASN A 1 100 ? 3.428 -5.673 4.624 1.00 94.62 100 ASN A O 1
ATOM 834 N N . LYS A 1 101 ? 2.090 -5.509 2.823 1.00 94.56 101 LYS A N 1
ATOM 835 C CA . LYS A 1 101 ? 3.133 -5.146 1.857 1.00 94.56 101 LYS A CA 1
ATOM 836 C C . LYS A 1 101 ? 2.837 -3.793 1.222 1.00 94.56 101 LYS A C 1
ATOM 838 O O . LYS A 1 101 ? 1.676 -3.460 0.999 1.00 94.56 101 LYS A O 1
ATOM 843 N N . VAL A 1 102 ? 3.892 -3.048 0.896 1.00 94.75 102 VAL A N 1
ATOM 844 C CA . VAL A 1 102 ? 3.798 -1.708 0.291 1.00 94.75 102 VAL A CA 1
ATOM 845 C C . VAL A 1 102 ? 3.021 -1.737 -1.023 1.00 94.75 102 VAL A C 1
ATOM 847 O O . VAL A 1 102 ? 2.072 -0.977 -1.182 1.00 94.75 102 VAL A O 1
ATOM 850 N N . HIS A 1 103 ? 3.335 -2.673 -1.925 1.00 93.31 103 HIS A N 1
ATOM 851 C CA . HIS A 1 103 ? 2.667 -2.756 -3.228 1.00 93.31 103 HIS A CA 1
ATOM 852 C C . HIS A 1 103 ? 1.158 -3.016 -3.108 1.00 93.31 103 HIS A C 1
ATOM 854 O O . HIS A 1 103 ? 0.384 -2.532 -3.923 1.00 93.31 103 HIS A O 1
ATOM 860 N N . GLN A 1 104 ? 0.716 -3.727 -2.064 1.00 94.31 104 GLN A N 1
ATOM 861 C CA . GLN A 1 104 ? -0.710 -3.970 -1.826 1.00 94.31 104 GLN A CA 1
ATOM 862 C C . GLN A 1 104 ? -1.449 -2.678 -1.454 1.00 94.31 104 GLN A C 1
ATOM 864 O O . GLN A 1 104 ? -2.570 -2.476 -1.915 1.00 94.31 104 GLN A O 1
ATOM 869 N N . LEU A 1 105 ? -0.818 -1.801 -0.663 1.00 94.31 105 LEU A N 1
ATOM 870 C CA . LEU A 1 105 ? -1.369 -0.488 -0.327 1.00 94.31 105 LEU A CA 1
ATOM 871 C C . LEU A 1 105 ? -1.404 0.427 -1.557 1.00 94.31 105 LEU A C 1
ATOM 873 O O . LEU A 1 105 ? -2.445 1.007 -1.839 1.00 94.31 105 LEU A O 1
ATOM 877 N N . GLN A 1 106 ? -0.311 0.492 -2.324 1.00 94.19 106 GLN A N 1
ATOM 878 C CA . GLN A 1 106 ? -0.242 1.295 -3.556 1.00 94.19 106 GLN A CA 1
ATOM 879 C C . GLN A 1 106 ? -1.278 0.849 -4.596 1.00 94.19 106 GLN A C 1
ATOM 881 O O . GLN A 1 106 ? -1.863 1.660 -5.308 1.00 94.19 106 GLN A O 1
ATOM 886 N N . ASN A 1 107 ? -1.528 -0.456 -4.691 1.00 94.12 107 ASN A N 1
ATOM 887 C CA . ASN A 1 107 ? -2.549 -0.997 -5.581 1.00 94.12 107 ASN A CA 1
ATOM 888 C C . ASN A 1 107 ? -3.960 -0.677 -5.119 1.00 94.12 107 ASN A C 1
ATOM 890 O O . ASN A 1 107 ? -4.817 -0.410 -5.953 1.00 94.12 107 ASN A O 1
ATOM 894 N N . LEU A 1 108 ? -4.203 -0.743 -3.811 1.00 92.50 108 LEU A N 1
ATOM 895 C CA . LEU A 1 108 ? -5.491 -0.389 -3.237 1.00 92.50 108 LEU A CA 1
ATOM 896 C C . LEU A 1 108 ? -5.790 1.098 -3.425 1.00 92.50 108 LEU A C 1
ATOM 898 O O . LEU A 1 108 ? -6.902 1.423 -3.818 1.00 92.50 108 LEU A O 1
ATOM 902 N N . TYR A 1 109 ? -4.803 1.962 -3.174 1.00 92.00 109 TYR A N 1
ATOM 903 C CA . TYR A 1 109 ? -4.916 3.402 -3.390 1.00 92.00 109 TYR A CA 1
ATOM 904 C C . TYR A 1 109 ? -5.269 3.696 -4.846 1.00 92.00 109 TYR A C 1
ATOM 906 O O . TYR A 1 109 ? -6.382 4.132 -5.111 1.00 92.00 109 TYR A O 1
ATOM 914 N N . PHE A 1 110 ? -4.422 3.277 -5.787 1.00 92.25 110 PHE A N 1
ATOM 915 C CA . PHE A 1 110 ? -4.651 3.480 -7.218 1.00 92.25 110 PHE A CA 1
ATOM 916 C C . PHE A 1 110 ? -5.982 2.911 -7.722 1.00 92.25 110 PHE A C 1
ATOM 918 O O . PHE A 1 110 ? -6.678 3.557 -8.492 1.00 92.25 110 PHE A O 1
ATOM 925 N N . ALA A 1 111 ? -6.387 1.719 -7.271 1.00 91.81 111 ALA A N 1
ATOM 926 C CA . ALA A 1 111 ? -7.663 1.136 -7.692 1.00 91.81 111 ALA A CA 1
ATOM 927 C C . ALA A 1 111 ? -8.888 1.957 -7.250 1.00 91.81 111 ALA A C 1
ATOM 929 O O . ALA A 1 111 ? -9.960 1.793 -7.832 1.00 91.81 111 ALA A O 1
ATOM 930 N N . LEU A 1 112 ? -8.747 2.779 -6.208 1.00 89.19 112 LEU A N 1
ATOM 931 C CA . LEU A 1 112 ? -9.809 3.631 -5.683 1.00 89.19 112 LEU A CA 1
ATOM 932 C C . LEU A 1 112 ? -9.682 5.090 -6.144 1.00 89.19 112 LEU A C 1
ATOM 934 O O . LEU A 1 112 ? -10.706 5.762 -6.238 1.00 89.19 112 LEU A O 1
ATOM 938 N N . THR A 1 113 ? -8.465 5.576 -6.402 1.00 89.12 113 THR A N 1
ATOM 939 C CA . THR A 1 113 ? -8.169 6.996 -6.666 1.00 89.12 113 THR A CA 1
ATOM 940 C C . THR A 1 113 ? -7.817 7.291 -8.125 1.00 89.12 113 THR A C 1
ATOM 942 O O . THR A 1 113 ? -7.946 8.433 -8.543 1.00 89.12 113 THR A O 1
ATOM 945 N N . ASP A 1 114 ? -7.369 6.285 -8.886 1.00 90.06 114 ASP A N 1
ATOM 946 C CA . ASP A 1 114 ? -6.665 6.433 -10.175 1.00 90.06 114 ASP A CA 1
ATOM 947 C C . ASP A 1 114 ? -5.355 7.255 -10.083 1.00 90.06 114 ASP A C 1
ATOM 949 O O . ASP A 1 114 ? -4.802 7.708 -11.083 1.00 90.06 114 ASP A O 1
ATOM 953 N N . GLU A 1 115 ? -4.822 7.419 -8.866 1.00 90.81 115 GLU A N 1
ATOM 954 C CA . GLU A 1 115 ? -3.596 8.158 -8.556 1.00 90.81 115 GLU A CA 1
ATOM 955 C C . GLU A 1 115 ? -2.542 7.246 -7.911 1.00 90.81 115 GLU A C 1
ATOM 957 O O . GLU A 1 115 ? -2.863 6.282 -7.209 1.00 90.81 115 GLU A O 1
ATOM 962 N N . GLU A 1 116 ? -1.262 7.548 -8.133 1.00 91.06 116 GLU A N 1
ATOM 963 C CA . GLU A 1 116 ? -0.158 6.856 -7.464 1.00 91.06 116 GLU A CA 1
ATOM 964 C C . GLU A 1 116 ? 0.077 7.402 -6.053 1.00 91.06 116 GLU A C 1
ATOM 966 O O . GLU A 1 116 ? -0.161 8.577 -5.777 1.00 91.06 116 GLU A O 1
ATOM 971 N N . LEU A 1 117 ? 0.568 6.521 -5.181 1.00 89.19 117 LEU A N 1
ATOM 972 C CA . LEU A 1 117 ? 0.898 6.801 -3.784 1.00 89.19 117 LEU A CA 1
ATOM 973 C C . LEU A 1 117 ? 2.391 7.094 -3.593 1.00 89.19 117 LEU A C 1
ATOM 975 O O . LEU A 1 117 ? 3.202 6.269 -4.087 1.00 89.19 117 LEU A O 1
#

Foldseek 3Di:
DDLVDDDALAAFPQRWGFHDDDPQKTWTHHPVDPDIDIDGNVPTDFAFADPVNCVVLQWDADPVAQKIARDPPPSAFIWGDDPQWIFTDGPVGTDDDTDGTRSSVQSVCCVVPVDGD

Radius of gyration: 14.94 Å; chains: 1; bounding box: 38×32×39 Å

pLDDT: mean 86.84, std 8.93, range [50.62, 94.75]

Secondary structure (DSSP, 8-state):
--TTS--TT-EEGGGEEEEEEETTEEEEEETT-S--EEEEGGG--PPB--HHHHHHTT-EE-SSSSEEES-TTT--SEEEEETTEEEEE-SS-EEEEEE-BHHHHHHHHHHHHSS--